Protein AF-A0A1H8PMU9-F1 (afdb_monomer_lite)

pLDDT: mean 83.66, std 11.46, range [43.5, 96.19]

Sequence (78 aa):
MIFTRLHKRLRDMRDEAIRRPPYRIVYMHALTVAHMDGRLIADDHPSWERVHEAIAAARAGDPDALDTIERELLRLRE

Radius of gyration: 16.73 Å; chains: 1; bounding box: 38×20×44 Å

Organism: NCBI:txid34002

Secondary structure (DSSP, 8-state):
--HHHHHHHHHHHHHHHHH-GGGHHHHHHHHHHHHHTTTTS-TT-THHHHHHHHHHHHHTT-TTHHHHHHHHHHHHH-

Foldseek 3Di:
DCLVVLVVVLVVLVVVCVVPVVSVVVSVVSVVVCVVVVSLQPPVDVLVVQLVVLVVCVVVVNPCSVVSNVVSVVVSVD

Structure (mmCIF, N/CA/C/O backbone):
data_AF-A0A1H8PMU9-F1
#
_entry.id   AF-A0A1H8PMU9-F1
#
loop_
_atom_site.group_PDB
_atom_site.id
_atom_site.type_symbol
_atom_site.label_atom_id
_atom_site.label_alt_id
_atom_site.label_comp_id
_atom_site.label_asym_id
_atom_site.label_entity_id
_atom_site.label_seq_id
_atom_site.pdbx_PDB_ins_code
_atom_site.Cartn_x
_atom_site.Cartn_y
_atom_site.Cartn_z
_atom_site.occupancy
_atom_site.B_iso_or_equiv
_atom_site.auth_seq_id
_atom_site.auth_comp_id
_atom_site.auth_asym_id
_atom_site.auth_atom_id
_atom_site.pdbx_PDB_model_num
ATOM 1 N N . MET A 1 1 ? -7.054 -14.537 -9.534 1.00 43.50 1 MET A N 1
ATOM 2 C CA . MET A 1 1 ? -5.689 -14.378 -8.985 1.00 43.50 1 MET A CA 1
ATOM 3 C C . MET A 1 1 ? -4.761 -13.786 -10.058 1.00 43.50 1 MET A C 1
ATOM 5 O O . MET A 1 1 ? -4.075 -14.517 -10.764 1.00 43.50 1 MET A O 1
ATOM 9 N N . ILE A 1 2 ? -4.831 -12.465 -10.272 1.00 52.00 2 ILE A N 1
ATOM 10 C CA . ILE A 1 2 ? -4.126 -11.732 -11.354 1.00 52.00 2 ILE A CA 1
ATOM 11 C C . ILE A 1 2 ? -3.086 -10.743 -10.774 1.00 52.00 2 ILE A C 1
ATOM 13 O O . ILE A 1 2 ? -2.075 -10.463 -11.419 1.00 52.00 2 ILE A O 1
ATOM 17 N N . PHE A 1 3 ? -3.273 -10.299 -9.527 1.00 51.47 3 PHE A N 1
ATOM 18 C CA 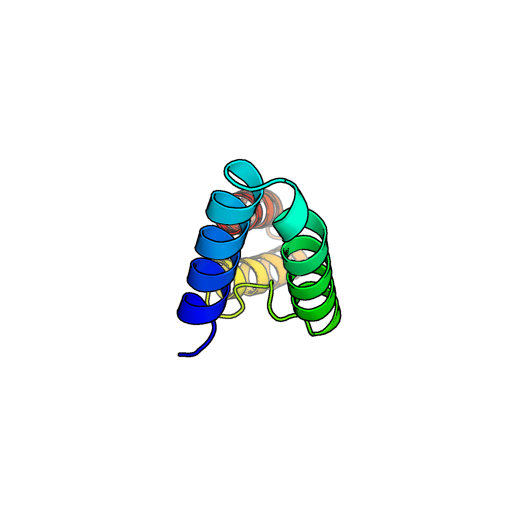. PHE A 1 3 ? -2.490 -9.254 -8.854 1.00 51.47 3 PHE A CA 1
ATOM 19 C C . PHE A 1 3 ? -1.028 -9.624 -8.579 1.00 51.47 3 PHE A C 1
ATOM 21 O O . PHE A 1 3 ? -0.126 -8.814 -8.813 1.00 51.47 3 PHE A O 1
ATOM 28 N N . THR A 1 4 ? -0.751 -10.877 -8.211 1.00 60.97 4 THR A N 1
ATOM 29 C CA . THR A 1 4 ? 0.620 -11.379 -7.996 1.00 60.97 4 THR A CA 1
ATOM 30 C C . THR A 1 4 ? 1.484 -11.342 -9.263 1.00 60.97 4 THR A C 1
ATOM 32 O O . THR A 1 4 ? 2.699 -11.142 -9.188 1.00 60.97 4 THR A O 1
ATOM 35 N N . ARG A 1 5 ? 0.878 -11.469 -10.454 1.00 73.62 5 ARG A N 1
ATOM 36 C CA . ARG A 1 5 ? 1.602 -11.404 -11.736 1.00 73.62 5 ARG A CA 1
ATOM 37 C C . ARG A 1 5 ? 1.990 -9.976 -12.118 1.00 73.62 5 ARG A C 1
ATOM 39 O O . ARG A 1 5 ? 3.059 -9.791 -12.695 1.00 73.62 5 ARG A O 1
ATOM 46 N N . LEU A 1 6 ? 1.160 -8.981 -11.792 1.00 78.44 6 LEU A N 1
ATOM 47 C CA . LEU A 1 6 ? 1.453 -7.575 -12.083 1.00 78.44 6 LEU A CA 1
ATOM 48 C C . LEU A 1 6 ? 2.609 -7.057 -11.223 1.00 78.44 6 LEU A C 1
ATOM 50 O O . LEU A 1 6 ? 3.559 -6.498 -11.765 1.00 78.44 6 LEU A O 1
ATOM 54 N N . HIS A 1 7 ? 2.574 -7.317 -9.914 1.00 77.00 7 HIS A N 1
ATOM 55 C CA . HIS A 1 7 ? 3.637 -6.913 -8.990 1.00 77.00 7 HIS A CA 1
ATOM 56 C C . HIS A 1 7 ? 4.993 -7.509 -9.379 1.00 77.00 7 HIS A C 1
ATOM 58 O O . HIS A 1 7 ? 5.991 -6.790 -9.449 1.00 77.00 7 HIS A O 1
ATOM 64 N N . LYS A 1 8 ? 5.032 -8.808 -9.712 1.00 79.69 8 LYS A N 1
ATOM 65 C CA . LYS A 1 8 ? 6.250 -9.454 -10.218 1.00 79.69 8 LYS A CA 1
ATOM 66 C C . LYS A 1 8 ? 6.733 -8.806 -11.519 1.00 79.69 8 LYS A C 1
ATOM 68 O O . LYS A 1 8 ? 7.902 -8.464 -11.625 1.00 79.69 8 LYS A O 1
ATOM 73 N N . ARG A 1 9 ? 5.835 -8.570 -12.480 1.00 81.25 9 ARG A N 1
ATOM 74 C CA . ARG A 1 9 ? 6.182 -7.959 -13.771 1.00 81.25 9 ARG A CA 1
ATOM 75 C C . ARG A 1 9 ? 6.739 -6.543 -13.619 1.0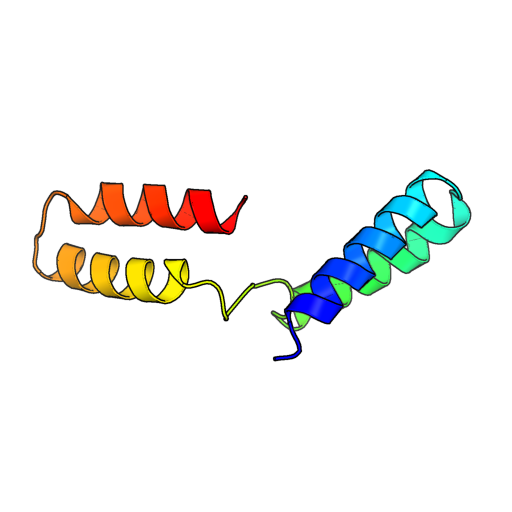0 81.25 9 ARG A C 1
ATOM 77 O O . ARG A 1 9 ? 7.717 -6.209 -14.278 1.00 81.25 9 ARG A O 1
ATOM 84 N N . LEU A 1 10 ? 6.153 -5.720 -12.751 1.00 85.88 10 LEU A N 1
ATOM 85 C CA . LEU A 1 10 ? 6.653 -4.370 -12.479 1.00 85.88 10 LEU A CA 1
ATOM 86 C C . LEU A 1 10 ? 8.007 -4.397 -11.763 1.00 85.88 10 LEU A C 1
ATOM 88 O O . LEU A 1 10 ? 8.872 -3.584 -12.080 1.00 85.88 10 LEU A O 1
ATOM 92 N N . ARG A 1 11 ? 8.224 -5.361 -10.860 1.00 86.12 11 ARG A N 1
ATOM 93 C CA . ARG A 1 11 ? 9.529 -5.598 -10.228 1.00 86.12 11 ARG A CA 1
ATOM 94 C C . ARG A 1 11 ? 10.592 -5.985 -11.259 1.00 86.12 11 ARG A C 1
ATOM 96 O O . ARG A 1 11 ? 11.656 -5.377 -11.277 1.00 86.12 11 ARG A O 1
ATOM 103 N N . ASP A 1 12 ? 10.279 -6.910 -12.164 1.00 88.00 12 ASP A N 1
ATOM 104 C CA . ASP A 1 12 ? 11.195 -7.325 -13.232 1.00 88.00 12 ASP A CA 1
ATOM 105 C C . ASP A 1 12 ? 11.524 -6.140 -14.170 1.00 88.00 12 ASP A C 1
ATOM 107 O O . ASP A 1 12 ? 12.679 -5.925 -14.538 1.00 88.00 12 ASP A O 1
ATOM 111 N N . MET A 1 13 ? 10.527 -5.309 -14.506 1.00 89.31 13 MET A N 1
ATOM 112 C CA . MET A 1 13 ? 10.717 -4.091 -15.310 1.00 89.31 13 MET A CA 1
ATOM 113 C C . MET 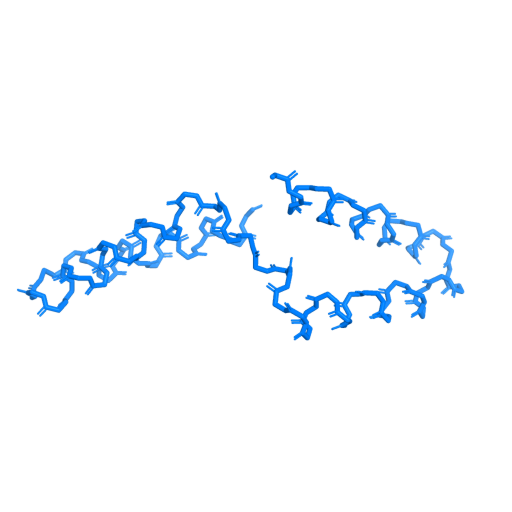A 1 13 ? 11.569 -3.032 -14.601 1.00 89.31 13 MET A C 1
ATOM 115 O O . MET A 1 13 ? 12.388 -2.379 -15.250 1.00 89.31 13 MET A O 1
ATOM 119 N N . ARG A 1 14 ? 11.404 -2.864 -13.282 1.00 89.56 14 ARG A N 1
ATOM 120 C CA . ARG A 1 14 ? 12.247 -1.985 -12.460 1.00 89.56 14 ARG A CA 1
ATOM 121 C C . ARG A 1 14 ? 13.701 -2.436 -12.519 1.00 89.56 14 ARG A C 1
ATOM 123 O O . ARG A 1 14 ? 14.585 -1.624 -12.783 1.00 89.56 14 ARG A O 1
ATOM 130 N N . ASP A 1 15 ? 13.940 -3.722 -12.285 1.00 92.56 15 ASP A N 1
ATOM 131 C CA . ASP A 1 15 ? 15.288 -4.284 -12.232 1.00 92.56 15 ASP A CA 1
ATOM 132 C C . ASP A 1 15 ? 15.989 -4.159 -13.596 1.00 92.56 15 ASP A C 1
ATOM 134 O O . ASP A 1 15 ? 17.180 -3.845 -13.667 1.00 92.56 15 ASP A O 1
ATOM 138 N N . GLU A 1 16 ? 15.241 -4.292 -14.692 1.00 92.69 16 GLU A N 1
ATOM 139 C CA . GLU A 1 16 ? 15.760 -4.058 -16.039 1.00 92.69 16 GLU A CA 1
ATOM 140 C C . GLU A 1 16 ? 16.036 -2.571 -16.323 1.00 92.69 16 GLU A C 1
ATOM 142 O O . GLU A 1 16 ? 17.071 -2.231 -16.896 1.00 92.69 16 GLU A O 1
ATOM 147 N N . ALA A 1 17 ? 15.175 -1.660 -15.865 1.00 91.19 17 ALA A N 1
ATOM 148 C CA . ALA A 1 17 ? 15.375 -0.214 -15.996 1.00 91.19 17 ALA A CA 1
ATOM 149 C C . ALA A 1 17 ? 16.572 0.320 -15.182 1.00 91.19 17 ALA A C 1
ATOM 151 O O . ALA A 1 17 ? 17.170 1.343 -15.543 1.00 91.19 17 ALA A O 1
ATOM 152 N N . ILE A 1 18 ? 16.953 -0.372 -14.101 1.00 91.00 18 ILE A N 1
ATOM 153 C CA . ILE A 1 18 ? 18.197 -0.106 -13.363 1.00 91.00 18 ILE A CA 1
ATOM 154 C C . ILE A 1 18 ? 19.407 -0.447 -14.239 1.00 91.00 18 ILE A C 1
ATOM 156 O O . ILE A 1 18 ? 20.336 0.356 -14.333 1.00 91.00 18 ILE A O 1
ATOM 160 N N . ARG A 1 19 ? 19.375 -1.600 -14.920 1.00 94.00 19 ARG A N 1
ATOM 161 C CA . ARG A 1 19 ? 20.463 -2.077 -15.792 1.00 94.00 19 ARG A CA 1
ATOM 162 C C . ARG A 1 19 ? 20.539 -1.326 -17.122 1.00 94.00 19 ARG A C 1
ATOM 164 O O . ARG A 1 19 ? 21.622 -1.200 -17.686 1.00 94.00 19 ARG A O 1
ATOM 171 N N . ARG A 1 20 ? 19.407 -0.835 -17.637 1.00 93.19 20 ARG A N 1
ATOM 172 C CA . ARG A 1 20 ? 19.295 -0.178 -18.947 1.00 93.19 20 ARG A CA 1
ATOM 173 C C . ARG A 1 20 ? 18.599 1.178 -18.810 1.00 93.19 20 ARG A C 1
ATOM 175 O O . ARG A 1 20 ? 17.372 1.239 -18.874 1.00 93.19 20 ARG A O 1
ATOM 182 N N . PRO A 1 21 ? 19.353 2.289 -18.691 1.00 87.56 21 PRO A N 1
ATOM 183 C CA . PRO A 1 21 ? 18.780 3.620 -18.478 1.00 87.56 21 PRO A CA 1
ATOM 184 C C . PRO A 1 21 ? 17.660 4.037 -19.453 1.00 87.56 21 PRO A C 1
ATOM 186 O O . PRO A 1 21 ? 16.691 4.636 -18.984 1.00 87.56 21 PRO A O 1
ATOM 189 N N . PRO A 1 22 ? 17.693 3.681 -20.757 1.00 90.50 22 PRO A N 1
ATOM 190 C CA . PRO A 1 22 ? 16.591 3.993 -21.674 1.00 90.50 22 PRO A CA 1
ATOM 191 C C . PRO A 1 22 ? 15.243 3.348 -21.302 1.00 90.50 22 PRO A C 1
ATOM 193 O O . PRO A 1 22 ? 14.190 3.874 -21.651 1.00 90.50 22 PRO A O 1
ATOM 196 N N . TYR A 1 23 ? 15.244 2.237 -20.557 1.00 86.75 23 TYR A N 1
ATOM 197 C CA . TYR A 1 23 ? 14.027 1.512 -20.167 1.00 86.75 23 TYR A CA 1
ATOM 198 C C . TYR A 1 23 ? 13.286 2.170 -18.993 1.00 86.75 23 TYR A C 1
ATOM 200 O O . TYR A 1 23 ? 12.146 1.806 -18.701 1.00 86.75 23 TYR A O 1
ATOM 208 N N . ARG A 1 24 ? 13.883 3.177 -18.340 1.00 88.62 24 ARG A N 1
ATOM 209 C CA . ARG A 1 24 ? 13.273 3.893 -17.208 1.00 88.62 24 ARG A CA 1
ATOM 210 C C . ARG A 1 24 ? 11.965 4.574 -17.581 1.00 88.62 24 ARG A C 1
ATOM 212 O O . ARG A 1 24 ? 11.017 4.499 -16.810 1.00 88.62 24 ARG A O 1
ATOM 219 N N . ILE A 1 25 ? 11.891 5.182 -18.766 1.00 90.06 25 ILE A N 1
ATOM 220 C CA . ILE A 1 25 ? 10.662 5.832 -19.253 1.00 90.06 25 ILE A CA 1
ATOM 221 C C . ILE A 1 25 ? 9.526 4.812 -19.402 1.00 90.06 25 ILE A C 1
ATOM 223 O O . ILE A 1 25 ? 8.400 5.077 -18.989 1.00 90.06 25 ILE A O 1
ATOM 227 N N . VAL A 1 26 ? 9.834 3.622 -19.924 1.00 85.38 26 VAL A N 1
ATOM 228 C CA . VAL A 1 26 ? 8.854 2.543 -20.113 1.00 85.38 26 VAL A CA 1
ATOM 229 C C . VAL A 1 26 ? 8.371 2.005 -18.766 1.00 85.38 26 VAL A C 1
ATOM 231 O O . VAL A 1 26 ? 7.170 1.831 -18.565 1.00 85.38 26 VAL A O 1
ATOM 234 N N . TYR A 1 27 ? 9.292 1.786 -17.824 1.00 88.81 27 TYR A N 1
ATOM 235 C CA . TYR A 1 27 ? 8.952 1.383 -16.460 1.00 88.81 27 TYR A CA 1
ATOM 236 C C . TYR A 1 27 ? 8.080 2.429 -15.750 1.00 88.81 27 TYR A C 1
ATOM 238 O O . TYR A 1 27 ? 7.041 2.072 -15.201 1.00 88.81 27 TYR A O 1
ATOM 246 N N . MET A 1 28 ? 8.450 3.712 -15.815 1.00 86.94 28 MET A N 1
ATOM 247 C CA . MET A 1 28 ? 7.687 4.799 -15.194 1.00 86.94 28 MET A CA 1
ATOM 248 C C . MET A 1 28 ? 6.271 4.898 -15.757 1.00 86.94 28 MET A C 1
ATOM 250 O O . MET A 1 28 ? 5.322 5.018 -14.991 1.00 86.94 28 MET A O 1
ATOM 254 N N . HIS A 1 29 ? 6.105 4.791 -17.077 1.00 88.94 29 HIS A N 1
ATOM 255 C CA . HIS A 1 29 ? 4.778 4.799 -17.688 1.00 88.94 29 HIS A CA 1
ATOM 256 C C . HIS A 1 29 ? 3.917 3.619 -17.205 1.00 88.94 29 HIS A C 1
ATOM 258 O O . HIS A 1 29 ? 2.778 3.817 -16.788 1.00 88.94 29 HIS A O 1
ATOM 264 N N . ALA A 1 30 ? 4.473 2.403 -17.196 1.00 85.56 30 ALA A N 1
ATOM 265 C CA . ALA A 1 30 ? 3.757 1.209 -16.750 1.00 85.56 30 ALA A CA 1
ATOM 266 C C . ALA A 1 30 ? 3.369 1.268 -15.262 1.00 85.56 30 ALA A C 1
ATOM 268 O O . ALA A 1 30 ? 2.263 0.866 -14.899 1.00 85.56 30 ALA A O 1
ATOM 269 N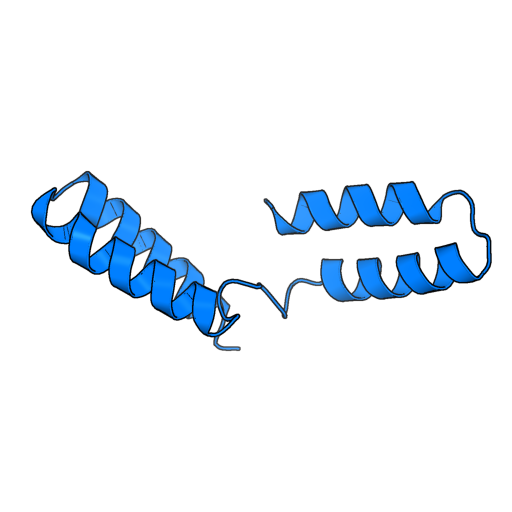 N . LEU A 1 31 ? 4.257 1.794 -14.413 1.00 85.81 31 LEU A N 1
ATOM 270 C CA . LEU A 1 31 ? 3.994 2.000 -12.991 1.00 85.81 31 LEU A CA 1
ATOM 271 C C . LEU A 1 31 ? 2.868 3.021 -12.774 1.00 85.81 31 LEU A C 1
ATOM 273 O O . LEU A 1 31 ? 1.940 2.750 -12.015 1.00 85.81 31 LEU A O 1
ATOM 277 N N . THR A 1 32 ? 2.916 4.161 -13.466 1.00 84.25 32 THR A N 1
ATOM 278 C CA . THR A 1 32 ? 1.895 5.213 -13.353 1.00 84.25 32 THR A CA 1
ATOM 279 C C . THR A 1 32 ? 0.517 4.721 -13.789 1.00 84.25 32 THR A C 1
ATOM 281 O O . THR A 1 32 ? -0.457 4.957 -13.080 1.00 84.25 32 THR A O 1
ATOM 284 N N . VAL A 1 33 ? 0.419 3.985 -14.901 1.00 87.19 33 VAL A N 1
ATOM 285 C CA . VAL A 1 33 ? -0.856 3.399 -15.356 1.00 87.19 33 VAL A CA 1
ATOM 286 C C . VAL A 1 33 ? -1.396 2.399 -14.332 1.00 87.19 33 VAL A C 1
ATOM 288 O O . VAL A 1 33 ? -2.566 2.460 -13.969 1.00 87.19 33 VAL A O 1
ATOM 291 N N . ALA A 1 34 ? -0.543 1.517 -13.800 1.00 82.06 34 ALA A N 1
ATOM 292 C CA . ALA A 1 34 ? -0.959 0.563 -12.774 1.00 82.06 34 ALA A CA 1
ATOM 293 C C . ALA A 1 34 ? -1.452 1.253 -11.489 1.00 82.06 34 ALA A C 1
ATOM 295 O O . ALA A 1 34 ? -2.382 0.758 -10.851 1.00 82.06 34 ALA A O 1
ATOM 296 N N . HIS A 1 35 ? -0.844 2.385 -11.119 1.00 80.38 35 HIS A N 1
ATOM 297 C CA . HIS A 1 35 ? -1.274 3.202 -9.985 1.00 80.38 35 HIS A CA 1
ATOM 298 C C . HIS A 1 35 ? -2.640 3.845 -10.232 1.00 80.38 35 HIS A C 1
ATOM 300 O O . HIS A 1 35 ? -3.532 3.718 -9.398 1.00 80.38 35 HIS A O 1
ATOM 306 N N . MET A 1 36 ? -2.812 4.495 -11.388 1.00 81.31 36 MET A N 1
ATOM 307 C CA . MET A 1 36 ? -4.069 5.145 -11.773 1.00 81.31 36 MET A CA 1
ATOM 308 C C . MET A 1 36 ? -5.239 4.159 -11.845 1.00 81.31 36 MET A C 1
ATOM 310 O O . MET A 1 36 ? -6.356 4.510 -11.481 1.00 81.31 36 MET A O 1
ATOM 314 N N . ASP A 1 37 ? -4.971 2.918 -12.250 1.00 81.56 37 ASP A N 1
ATOM 315 C CA . ASP A 1 37 ? -5.972 1.850 -12.311 1.00 81.56 37 ASP A CA 1
ATOM 316 C C . ASP A 1 37 ? -6.248 1.185 -10.945 1.00 81.56 37 ASP A C 1
ATOM 318 O O . ASP A 1 37 ? -6.997 0.209 -10.882 1.00 81.56 37 ASP A O 1
ATOM 322 N N . GLY A 1 38 ? -5.608 1.631 -9.855 1.00 72.19 38 GLY A N 1
ATOM 323 C CA . GLY A 1 38 ? -5.751 1.031 -8.522 1.00 72.19 38 GLY A CA 1
ATOM 324 C C . GLY A 1 38 ? -5.149 -0.375 -8.388 1.00 72.19 38 GLY A C 1
ATOM 325 O O . GLY A 1 38 ? -5.340 -1.036 -7.374 1.00 72.19 38 GLY A O 1
ATOM 326 N N . ARG A 1 39 ? -4.389 -0.851 -9.384 1.00 73.88 39 ARG A N 1
ATOM 327 C CA . ARG A 1 39 ? -3.873 -2.235 -9.457 1.00 73.88 39 ARG A CA 1
ATOM 328 C C . ARG A 1 39 ? -2.572 -2.462 -8.685 1.00 73.88 39 ARG A C 1
ATOM 330 O O . ARG A 1 39 ? -2.087 -3.591 -8.630 1.00 73.88 39 ARG A O 1
ATOM 337 N N . LEU A 1 40 ? -1.984 -1.394 -8.144 1.00 69.19 40 LEU A N 1
ATOM 338 C CA . LEU A 1 40 ? -0.851 -1.456 -7.209 1.00 69.19 40 LEU A CA 1
ATOM 339 C C . LEU A 1 40 ? -1.290 -1.649 -5.755 1.00 69.19 40 LEU A C 1
ATOM 341 O O . LEU A 1 40 ? -0.446 -1.746 -4.871 1.00 69.19 40 LEU A O 1
ATOM 345 N N . ILE A 1 41 ? -2.597 -1.677 -5.500 1.00 63.09 41 ILE A N 1
ATOM 346 C CA . ILE A 1 41 ? -3.131 -2.116 -4.221 1.00 63.09 41 ILE A CA 1
ATOM 347 C C . ILE A 1 41 ? -3.166 -3.640 -4.303 1.00 63.09 41 ILE A C 1
ATOM 349 O O . ILE A 1 41 ? -3.833 -4.196 -5.175 1.00 63.09 41 ILE A O 1
ATOM 353 N N . ALA A 1 42 ? -2.408 -4.319 -3.444 1.00 62.22 42 ALA A N 1
ATOM 354 C CA . ALA A 1 42 ? -2.567 -5.753 -3.232 1.00 62.22 42 ALA A CA 1
ATOM 355 C C . ALA A 1 42 ? -3.903 -5.973 -2.510 1.00 62.22 42 ALA A C 1
ATOM 357 O O . ALA A 1 42 ? -3.934 -6.119 -1.295 1.00 62.22 42 ALA A O 1
ATOM 358 N N . ASP A 1 43 ? -5.009 -5.875 -3.245 1.00 62.81 43 ASP A N 1
ATOM 359 C CA . ASP A 1 43 ? -6.387 -6.000 -2.756 1.00 62.81 43 ASP A CA 1
ATOM 360 C C . ASP A 1 43 ? -6.710 -7.409 -2.232 1.00 62.81 43 ASP A C 1
ATOM 362 O O . ASP A 1 43 ? -7.679 -7.595 -1.503 1.00 62.81 43 ASP A O 1
ATOM 366 N N . ASP A 1 44 ? -5.859 -8.388 -2.548 1.00 65.62 44 ASP A N 1
ATOM 367 C CA . ASP A 1 44 ? -5.893 -9.759 -2.045 1.00 65.62 44 ASP A CA 1
ATOM 368 C C . ASP A 1 44 ? -5.040 -9.985 -0.784 1.00 65.62 44 ASP A C 1
ATOM 370 O O . ASP A 1 44 ? -4.973 -11.107 -0.275 1.00 65.62 44 ASP A O 1
ATOM 374 N N . HIS A 1 45 ? -4.390 -8.947 -0.248 1.00 73.31 45 HIS A N 1
ATOM 375 C CA . HIS A 1 45 ? -3.580 -9.088 0.954 1.00 73.31 4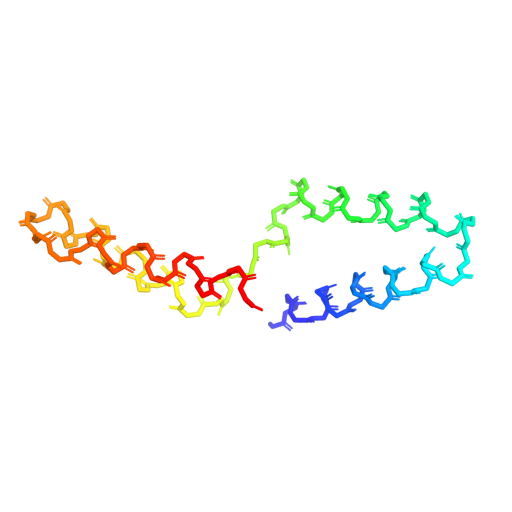5 HIS A CA 1
ATOM 376 C C . HIS A 1 45 ? -4.472 -9.235 2.206 1.00 73.31 45 HIS A C 1
ATOM 378 O O . HIS A 1 45 ? -5.286 -8.351 2.485 1.00 73.31 45 HIS A O 1
ATOM 384 N N . PRO A 1 46 ? -4.293 -10.288 3.030 1.00 81.56 46 PRO A N 1
ATOM 385 C CA . PRO A 1 46 ? -5.183 -10.588 4.159 1.00 81.56 46 PRO A CA 1
ATOM 386 C C . PRO A 1 46 ? -5.191 -9.505 5.248 1.00 81.56 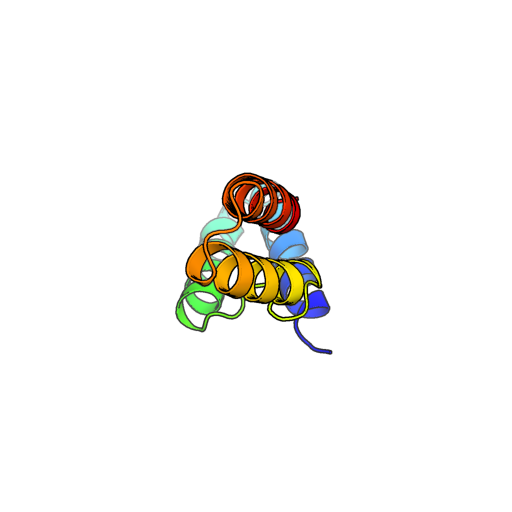46 PRO A C 1
ATOM 388 O O . PRO A 1 46 ? -6.102 -9.452 6.069 1.00 81.56 46 PRO A O 1
ATOM 391 N N . SER A 1 47 ? -4.196 -8.613 5.268 1.00 84.06 47 SER A N 1
ATOM 392 C CA . SER A 1 47 ? -4.229 -7.441 6.150 1.00 84.06 47 SER A CA 1
ATOM 393 C C . SER A 1 47 ? -5.337 -6.444 5.798 1.00 84.06 47 SER A C 1
ATOM 395 O O . SER A 1 47 ? -5.733 -5.711 6.691 1.00 84.06 47 SER A O 1
ATOM 397 N N . TRP A 1 48 ? -5.896 -6.425 4.580 1.00 86.38 48 TRP A N 1
ATOM 398 C CA . TRP A 1 48 ? -7.050 -5.563 4.280 1.00 86.38 48 TRP A CA 1
ATOM 399 C C . TRP A 1 48 ? -8.295 -5.953 5.068 1.00 86.38 48 TRP A C 1
ATOM 401 O O . TRP A 1 48 ? -8.930 -5.091 5.670 1.00 86.38 48 TRP A O 1
ATOM 411 N N . GLU A 1 49 ? -8.612 -7.247 5.124 1.00 88.06 49 GLU A N 1
ATOM 412 C CA . GLU A 1 49 ? -9.725 -7.763 5.927 1.00 88.06 49 GLU A CA 1
ATOM 413 C C . GLU A 1 49 ? -9.537 -7.401 7.406 1.00 88.06 49 GLU A C 1
ATOM 415 O O . GLU A 1 49 ? -10.421 -6.806 8.020 1.00 88.06 49 GLU A O 1
ATOM 420 N N . ARG A 1 50 ? -8.328 -7.614 7.937 1.00 92.12 50 ARG A N 1
ATOM 421 C CA . ARG A 1 50 ? -7.984 -7.262 9.323 1.00 92.12 50 ARG A CA 1
ATOM 422 C C . ARG A 1 50 ? -8.034 -5.757 9.598 1.00 92.12 50 ARG A C 1
ATOM 424 O O . ARG A 1 50 ? -8.444 -5.352 10.681 1.00 92.12 50 ARG A O 1
ATOM 431 N N . VAL A 1 51 ? -7.651 -4.915 8.634 1.00 90.81 51 VAL A N 1
ATOM 432 C CA . VAL A 1 51 ? -7.809 -3.453 8.730 1.00 90.81 51 VAL A CA 1
ATOM 433 C C . VAL A 1 51 ? -9.291 -3.089 8.796 1.00 90.81 51 VAL A C 1
ATOM 435 O O . VAL A 1 51 ? -9.671 -2.253 9.611 1.00 90.81 51 VAL A O 1
ATOM 438 N N . HIS A 1 52 ? -10.146 -3.713 7.983 1.00 92.00 52 HIS A N 1
ATOM 439 C CA . HIS A 1 52 ? -11.585 -3.450 8.011 1.00 92.00 52 HIS A CA 1
ATOM 440 C C . HIS A 1 52 ? -12.236 -3.874 9.332 1.00 92.00 52 HIS A C 1
ATOM 442 O O . HIS A 1 52 ? -13.022 -3.105 9.890 1.00 92.00 52 HIS A O 1
ATOM 448 N N . GLU A 1 53 ? -11.871 -5.040 9.866 1.00 95.50 53 GLU A N 1
ATOM 449 C CA . GLU A 1 53 ? -12.311 -5.500 11.188 1.00 95.50 53 GLU A CA 1
ATOM 450 C C . GLU A 1 53 ? -11.856 -4.547 12.298 1.00 95.50 53 GLU A C 1
ATOM 452 O O . GLU A 1 53 ? -12.661 -4.131 13.133 1.00 95.50 53 GLU A O 1
ATOM 457 N N . ALA A 1 54 ? -10.594 -4.118 12.269 1.00 94.81 54 ALA A N 1
ATOM 458 C CA . ALA A 1 54 ? -10.062 -3.178 13.247 1.00 94.81 54 ALA A CA 1
ATOM 459 C C . ALA A 1 54 ? -10.718 -1.792 13.143 1.00 94.81 54 ALA A C 1
ATOM 461 O O . ALA A 1 54 ? -11.003 -1.166 14.157 1.00 94.81 54 ALA A O 1
ATOM 462 N N . ILE A 1 55 ? -11.063 -1.319 11.942 1.00 90.38 55 ILE A N 1
ATOM 463 C CA . ILE A 1 55 ? -11.853 -0.087 11.777 1.00 90.38 55 ILE A CA 1
ATOM 464 C C . ILE A 1 55 ? -13.244 -0.238 12.407 1.00 90.38 55 ILE A C 1
ATOM 466 O O . ILE A 1 55 ? -13.742 0.708 13.024 1.00 90.38 55 ILE A O 1
ATOM 470 N N . ALA A 1 56 ? -13.885 -1.401 12.265 1.00 94.75 56 ALA A N 1
ATOM 471 C CA . ALA A 1 56 ? -15.165 -1.669 12.915 1.00 94.75 56 ALA A CA 1
ATOM 472 C C . ALA A 1 56 ? -15.026 -1.682 14.449 1.00 94.75 56 ALA A C 1
ATOM 474 O O . ALA A 1 56 ? -15.842 -1.064 15.133 1.00 94.75 56 ALA A O 1
ATOM 475 N N . ALA A 1 57 ? -13.961 -2.291 14.980 1.00 94.00 57 ALA A N 1
ATOM 476 C CA . ALA A 1 57 ? -13.647 -2.296 16.409 1.00 94.00 57 ALA A CA 1
ATOM 477 C C . ALA A 1 57 ? -13.361 -0.881 16.952 1.00 94.00 57 ALA A C 1
ATOM 479 O O . ALA A 1 57 ? -13.933 -0.480 17.965 1.00 94.00 57 ALA A O 1
ATOM 480 N N . ALA A 1 58 ? -12.587 -0.067 16.227 1.00 92.56 58 ALA A N 1
ATOM 481 C CA . ALA A 1 58 ? -12.322 1.328 16.585 1.00 92.56 58 ALA A CA 1
ATOM 482 C C . ALA A 1 58 ? -13.618 2.150 16.663 1.00 92.56 58 ALA A C 1
ATOM 484 O O . ALA A 1 58 ? -13.814 2.941 17.584 1.00 92.56 58 ALA A O 1
ATOM 485 N N . ARG A 1 59 ? -14.551 1.933 15.724 1.00 91.12 59 ARG A N 1
ATOM 486 C CA . ARG A 1 59 ? -15.883 2.567 15.754 1.00 91.12 59 ARG A CA 1
ATOM 487 C C . ARG A 1 59 ? -16.737 2.103 16.934 1.00 91.12 59 ARG A C 1
ATOM 489 O O . ARG A 1 59 ? -17.588 2.866 17.381 1.00 91.12 59 ARG A O 1
ATOM 496 N N . ALA A 1 60 ? -16.514 0.888 17.427 1.00 96.19 60 ALA A N 1
ATOM 497 C CA . ALA A 1 60 ? -17.148 0.359 18.629 1.00 96.19 60 ALA A CA 1
ATOM 498 C C . ALA A 1 60 ? -16.470 0.829 19.934 1.00 96.19 60 ALA A C 1
ATOM 500 O O . ALA A 1 60 ? -16.967 0.518 21.014 1.00 96.19 60 ALA A O 1
ATOM 501 N N . GLY A 1 61 ? -15.382 1.605 19.847 1.00 93.06 61 GLY A N 1
ATOM 502 C CA . GLY A 1 61 ? -14.665 2.150 21.001 1.00 93.06 61 GLY A CA 1
ATOM 503 C C . GLY A 1 61 ? -13.564 1.245 21.552 1.00 93.06 61 GLY A C 1
ATOM 504 O O . GLY A 1 61 ? -13.138 1.456 22.684 1.00 93.06 61 GLY A O 1
ATOM 505 N N . ASP A 1 62 ? -13.108 0.253 20.784 1.00 95.81 62 ASP A N 1
ATOM 506 C CA . ASP A 1 62 ? -11.965 -0.580 21.162 1.00 95.81 62 ASP A CA 1
ATOM 507 C C . ASP A 1 62 ? -10.666 0.258 21.161 1.00 95.81 62 ASP A C 1
ATOM 509 O O . ASP A 1 62 ? -10.292 0.793 20.107 1.00 95.81 62 ASP A O 1
ATOM 513 N N . PRO A 1 63 ? -9.981 0.403 22.313 1.00 91.31 63 PRO A N 1
ATOM 514 C CA . PRO A 1 63 ? -8.762 1.201 22.415 1.00 91.31 63 PRO A CA 1
ATOM 515 C C . PRO A 1 63 ? -7.572 0.605 21.647 1.00 91.31 63 PRO A C 1
ATOM 517 O O . PRO A 1 63 ? -6.714 1.368 21.208 1.00 91.31 63 PRO A O 1
ATOM 520 N N . ASP A 1 64 ? -7.542 -0.712 21.417 1.00 94.06 64 ASP A N 1
ATOM 521 C CA . ASP A 1 64 ? -6.410 -1.415 20.786 1.00 94.06 64 ASP A CA 1
ATOM 522 C C . ASP A 1 64 ? -6.548 -1.500 19.253 1.00 94.06 64 ASP A C 1
ATOM 524 O O . ASP A 1 64 ? -5.668 -1.978 18.521 1.00 94.06 64 ASP A O 1
ATOM 528 N N . ALA A 1 65 ? -7.681 -1.033 18.729 1.00 91.81 65 ALA A N 1
ATOM 529 C CA . ALA A 1 65 ? -7.995 -1.108 17.314 1.00 91.81 65 ALA A CA 1
ATOM 530 C C . ALA A 1 65 ? -7.075 -0.232 16.451 1.00 91.81 65 ALA A C 1
ATOM 532 O O . ALA A 1 65 ? -6.730 -0.623 15.334 1.00 91.81 65 ALA A O 1
ATOM 533 N N . LEU A 1 66 ? -6.637 0.924 16.963 1.00 90.94 66 LEU A N 1
ATOM 534 C CA . LEU A 1 66 ? -5.711 1.811 16.248 1.00 90.94 66 LEU A CA 1
ATOM 535 C C . LEU A 1 66 ? -4.334 1.162 16.053 1.00 90.94 66 LEU A C 1
ATOM 537 O O . LEU A 1 66 ? -3.825 1.163 14.932 1.00 90.94 66 LEU A O 1
ATOM 541 N N . ASP A 1 67 ? -3.791 0.522 17.088 1.00 96.00 67 ASP A N 1
ATOM 542 C CA . ASP A 1 67 ? -2.515 -0.204 17.019 1.00 96.00 67 ASP A CA 1
ATOM 543 C C . ASP A 1 67 ? -2.594 -1.386 16.043 1.00 96.00 67 ASP A C 1
ATOM 545 O O . ASP A 1 67 ? -1.642 -1.717 15.328 1.00 96.00 67 ASP A O 1
ATOM 549 N N . THR A 1 68 ? -3.760 -2.033 15.978 1.00 95.00 68 THR A N 1
ATOM 550 C CA . THR A 1 68 ? -4.016 -3.092 15.001 1.00 95.00 68 THR A CA 1
ATOM 551 C C . THR A 1 68 ? -4.046 -2.547 13.576 1.00 95.00 68 THR A C 1
ATOM 553 O O . THR A 1 68 ? -3.402 -3.133 12.706 1.00 95.00 68 THR A O 1
ATOM 556 N N . ILE A 1 69 ? -4.708 -1.413 13.330 1.00 88.88 69 ILE A N 1
ATOM 557 C CA . ILE A 1 69 ? -4.688 -0.750 12.018 1.00 88.88 69 ILE A CA 1
ATOM 558 C C . ILE A 1 69 ? -3.247 -0.410 11.619 1.00 88.88 69 ILE A C 1
ATOM 560 O O . ILE A 1 69 ? -2.834 -0.757 10.514 1.00 88.88 69 ILE A O 1
ATOM 564 N N . GLU A 1 70 ? -2.465 0.210 12.507 1.00 90.81 70 GLU A N 1
ATOM 565 C CA . GLU A 1 70 ? -1.069 0.572 12.230 1.00 90.81 70 GLU A CA 1
ATOM 566 C C . GLU A 1 70 ? -0.233 -0.653 11.836 1.00 90.81 70 GLU A C 1
ATOM 568 O O . GLU A 1 70 ? 0.416 -0.663 10.786 1.00 90.81 70 GLU A O 1
ATOM 573 N N . ARG A 1 71 ? -0.297 -1.725 12.632 1.00 95.12 71 ARG A N 1
ATOM 574 C CA . ARG A 1 71 ? 0.436 -2.969 12.371 1.00 95.12 71 ARG A CA 1
ATOM 575 C C . ARG A 1 71 ? 0.075 -3.591 11.024 1.00 95.12 71 ARG A C 1
ATOM 577 O O . ARG A 1 71 ? 0.959 -4.047 10.300 1.00 95.12 71 ARG A O 1
ATOM 584 N N . GLU A 1 72 ? -1.209 -3.654 10.691 1.00 90.12 72 GLU A N 1
ATOM 585 C CA . GLU A 1 72 ? -1.654 -4.266 9.439 1.00 90.12 72 GLU A CA 1
ATOM 586 C C . GLU A 1 72 ? -1.325 -3.392 8.215 1.00 90.12 72 GLU A C 1
ATOM 588 O O . GLU A 1 72 ? -0.961 -3.928 7.167 1.00 90.12 72 GLU A O 1
ATOM 593 N N . LEU A 1 73 ? -1.352 -2.060 8.348 1.00 83.25 73 LEU A N 1
ATOM 594 C CA . LEU A 1 73 ? -0.876 -1.137 7.310 1.00 83.25 73 LEU A CA 1
ATOM 595 C C . LEU A 1 73 ? 0.632 -1.273 7.061 1.00 83.25 73 LEU A C 1
ATOM 597 O O . LEU A 1 73 ? 1.071 -1.200 5.914 1.00 83.25 73 LEU A O 1
ATOM 601 N N . LEU A 1 74 ? 1.430 -1.510 8.107 1.00 84.38 74 LEU A N 1
ATOM 602 C CA . LEU A 1 74 ? 2.860 -1.789 7.953 1.00 84.38 74 LEU A CA 1
ATOM 603 C C . LEU A 1 74 ? 3.106 -3.082 7.166 1.00 84.38 74 LEU A C 1
ATOM 605 O O . LEU A 1 74 ? 3.972 -3.092 6.297 1.00 84.38 74 LEU A O 1
ATOM 609 N N . ARG A 1 75 ? 2.307 -4.133 7.390 1.00 81.44 75 ARG A N 1
ATOM 610 C CA . ARG A 1 75 ? 2.406 -5.392 6.627 1.00 81.44 75 ARG A CA 1
ATOM 611 C C . ARG A 1 75 ? 2.023 -5.248 5.162 1.00 81.44 75 ARG A C 1
ATOM 613 O O . ARG A 1 75 ? 2.602 -5.920 4.327 1.00 81.44 75 ARG A O 1
ATOM 620 N N . LEU A 1 76 ? 1.083 -4.361 4.837 1.00 72.56 76 LEU A N 1
ATOM 621 C CA . LEU A 1 76 ? 0.736 -4.050 3.444 1.00 72.56 76 LEU A CA 1
ATOM 622 C C . LEU A 1 76 ? 1.883 -3.373 2.677 1.00 72.56 76 LEU A C 1
ATOM 624 O O . LEU A 1 76 ? 1.869 -3.343 1.447 1.00 72.56 76 LEU A O 1
ATOM 628 N N . ARG A 1 77 ? 2.849 -2.791 3.397 1.00 68.25 77 ARG A N 1
ATOM 629 C CA . ARG A 1 77 ? 4.019 -2.111 2.831 1.00 68.25 77 ARG A CA 1
ATOM 630 C C . ARG A 1 77 ? 5.207 -3.055 2.594 1.00 68.25 77 ARG A C 1
ATOM 632 O O . ARG A 1 77 ? 6.089 -2.691 1.816 1.00 68.25 77 ARG A O 1
ATOM 639 N N . GLU A 1 78 ? 5.258 -4.193 3.286 1.00 63.31 78 GLU A N 1
ATOM 640 C CA . GLU A 1 78 ? 6.332 -5.205 3.219 1.00 63.31 78 GLU A CA 1
ATOM 641 C C . GLU A 1 78 ? 6.101 -6.223 2.091 1.00 63.31 78 GLU A C 1
ATOM 643 O O . GLU A 1 78 ? 7.094 -6.561 1.401 1.00 63.31 78 GLU A O 1
#